Protein AF-A0A351EI08-F1 (afdb_monomer)

Nearest PDB structures (foldseek):
  5yp4-assembly2_D  TM=7.990E-01  e=3.495E-10  Pseudoxanthomonas mexicana
  5yp4-assembly1_B  TM=7.860E-01  e=1.779E-09  Pseudoxanthomonas mexicana
  2ecf-assembly1_A-2  TM=7.102E-01  e=5.293E-07  Stenotrophomonas maltophilia
  5yp1-assembly2_D  TM=6.856E-01  e=2.263E-06  Pseudoxanthomonas mexicana
  2ivz-assembly4_D  TM=3.766E-01  e=1.111E-04  Escherichia coli

Structure (mmCIF, N/CA/C/O backbone):
data_AF-A0A351EI08-F1
#
_entry.id   AF-A0A351EI08-F1
#
loop_
_atom_site.group_PDB
_atom_site.id
_atom_site.type_symbol
_atom_site.label_atom_id
_atom_site.label_alt_id
_atom_site.label_comp_id
_atom_site.label_asym_id
_atom_site.label_entity_id
_atom_site.label_seq_id
_atom_site.pdbx_PDB_ins_code
_atom_site.Cartn_x
_atom_site.Cartn_y
_atom_site.Cartn_z
_atom_site.occupancy
_atom_site.B_iso_or_equiv
_atom_site.auth_seq_id
_atom_site.auth_comp_id
_atom_site.auth_asym_id
_atom_site.auth_atom_id
_atom_site.pdbx_PDB_model_num
ATOM 1 N N . MET A 1 1 ? 30.593 17.085 -3.528 1.00 56.03 1 MET A N 1
ATOM 2 C CA . MET A 1 1 ? 30.097 17.637 -4.809 1.00 56.03 1 MET A CA 1
ATOM 3 C C . MET A 1 1 ? 28.596 17.426 -4.872 1.00 56.03 1 MET A C 1
ATOM 5 O O . MET A 1 1 ? 28.164 16.291 -4.720 1.00 56.03 1 MET A O 1
ATOM 9 N N . VAL A 1 2 ? 27.815 18.492 -5.047 1.00 75.25 2 VAL A N 1
ATOM 10 C CA . VAL A 1 2 ? 26.359 18.389 -5.245 1.00 75.25 2 VAL A CA 1
ATOM 11 C C . VAL A 1 2 ? 26.112 17.824 -6.648 1.00 75.25 2 VAL A C 1
ATOM 13 O O . VAL A 1 2 ? 26.746 18.259 -7.608 1.00 75.25 2 VAL A O 1
ATOM 16 N N . SER A 1 3 ? 25.258 16.807 -6.766 1.00 81.81 3 SER A N 1
ATOM 17 C CA . SER A 1 3 ? 24.892 16.215 -8.058 1.00 81.81 3 SER A CA 1
ATOM 18 C C . SER A 1 3 ? 24.165 17.235 -8.947 1.00 81.81 3 SER A C 1
ATOM 20 O O . SER A 1 3 ? 23.461 18.107 -8.448 1.00 81.81 3 SER A O 1
ATOM 22 N N . SER A 1 4 ? 24.328 17.145 -10.271 1.00 93.19 4 SER A N 1
ATOM 23 C CA . SER A 1 4 ? 23.652 18.058 -11.203 1.00 93.19 4 SER A CA 1
ATOM 24 C C . SER A 1 4 ? 22.130 17.882 -11.177 1.00 93.19 4 SER A C 1
ATOM 26 O O . SER A 1 4 ? 21.632 16.782 -10.923 1.00 93.19 4 SER A O 1
ATOM 28 N N . PHE A 1 5 ? 21.389 18.941 -11.519 1.00 91.81 5 PHE A N 1
ATOM 29 C CA . PHE A 1 5 ? 19.923 18.910 -11.557 1.00 91.81 5 PHE A CA 1
ATOM 30 C C . PHE A 1 5 ? 19.349 17.743 -12.386 1.00 91.81 5 PHE A C 1
ATOM 32 O O . PHE A 1 5 ? 18.507 17.030 -11.846 1.00 91.81 5 PHE A O 1
ATOM 39 N N . PRO A 1 6 ? 19.808 17.442 -13.625 1.00 93.88 6 PRO A N 1
ATOM 40 C CA . PRO A 1 6 ? 19.279 16.299 -14.377 1.00 93.88 6 PRO A CA 1
ATOM 41 C C . PRO A 1 6 ? 19.476 14.959 -13.659 1.00 93.88 6 PRO A C 1
ATOM 43 O O . PRO A 1 6 ? 18.603 14.096 -13.699 1.00 93.88 6 PRO A O 1
ATOM 46 N N . ARG A 1 7 ? 20.602 14.792 -12.951 1.00 90.25 7 ARG A N 1
ATOM 47 C CA . ARG A 1 7 ? 20.885 13.577 -12.179 1.00 90.25 7 ARG A CA 1
ATOM 48 C C . ARG A 1 7 ? 19.996 13.482 -10.938 1.00 90.25 7 ARG A C 1
ATOM 50 O O . ARG A 1 7 ? 19.548 12.387 -10.617 1.00 90.25 7 ARG A O 1
ATOM 57 N N . GLN A 1 8 ? 19.741 14.599 -10.258 1.00 90.94 8 GLN A N 1
ATOM 58 C CA . GLN A 1 8 ? 18.805 14.648 -9.130 1.00 90.94 8 GLN A CA 1
ATOM 59 C C . GLN A 1 8 ? 17.378 14.360 -9.591 1.00 90.94 8 GLN A C 1
ATOM 61 O O . GLN A 1 8 ? 16.749 13.455 -9.061 1.00 90.94 8 GLN A O 1
ATOM 66 N N . ASN A 1 9 ? 16.911 15.053 -10.632 1.00 91.12 9 ASN A N 1
ATOM 67 C CA . ASN A 1 9 ? 15.579 14.874 -11.201 1.00 91.12 9 ASN A CA 1
ATOM 68 C C . ASN A 1 9 ? 15.327 13.416 -11.625 1.00 91.12 9 ASN A C 1
ATOM 70 O O . ASN A 1 9 ? 14.259 12.882 -11.352 1.00 91.12 9 ASN A O 1
ATOM 74 N N . ALA A 1 10 ? 16.318 12.748 -12.224 1.00 87.88 10 ALA A N 1
ATOM 75 C CA . ALA A 1 10 ? 16.207 11.334 -12.575 1.00 87.88 10 ALA A CA 1
ATOM 76 C C . ALA A 1 10 ? 16.143 10.412 -11.341 1.00 87.88 10 ALA A C 1
ATOM 78 O O . ALA A 1 10 ? 15.270 9.550 -11.273 1.00 87.88 10 ALA A O 1
ATOM 79 N N . ARG A 1 11 ? 17.034 10.593 -10.352 1.00 87.94 11 ARG A N 1
ATOM 80 C CA . ARG A 1 11 ? 17.116 9.721 -9.159 1.00 87.94 11 ARG A CA 1
ATOM 81 C C . ARG A 1 11 ? 15.908 9.833 -8.232 1.00 87.94 11 ARG A C 1
ATOM 83 O O . ARG A 1 11 ? 15.546 8.848 -7.607 1.00 87.94 11 ARG A O 1
ATOM 90 N N . THR A 1 12 ? 15.284 11.005 -8.159 1.00 88.75 12 THR A N 1
ATOM 91 C CA . THR A 1 12 ? 14.114 11.258 -7.302 1.00 88.75 12 THR A CA 1
ATOM 92 C C . THR A 1 12 ? 12.781 11.102 -8.042 1.00 88.75 12 THR A C 1
ATOM 94 O O . THR A 1 12 ? 11.735 11.480 -7.514 1.00 88.75 12 THR A O 1
ATOM 97 N N . GLN A 1 13 ? 12.816 10.622 -9.292 1.00 87.81 13 GLN A N 1
ATOM 98 C CA . GLN A 1 13 ? 11.679 10.593 -10.217 1.00 87.81 13 GLN A CA 1
ATOM 99 C C . GLN A 1 13 ? 10.910 11.924 -10.261 1.00 87.81 13 GLN A C 1
ATOM 101 O O . GLN A 1 13 ? 9.700 11.967 -10.091 1.00 87.81 13 GLN A O 1
ATOM 106 N N . ARG A 1 14 ? 11.608 13.034 -10.521 1.00 91.56 14 ARG A N 1
ATOM 107 C CA . ARG A 1 14 ? 11.052 14.403 -10.507 1.00 91.56 14 ARG A CA 1
ATOM 108 C C . ARG A 1 14 ? 10.615 14.847 -9.106 1.00 91.56 14 ARG A C 1
ATOM 110 O O . ARG A 1 14 ? 9.666 15.613 -8.978 1.00 91.56 14 ARG A O 1
ATOM 117 N N . PHE A 1 15 ? 11.342 14.408 -8.077 1.00 90.06 15 PHE A N 1
ATOM 118 C CA . PHE A 1 15 ? 11.094 14.721 -6.665 1.00 90.06 15 PHE A CA 1
ATOM 119 C C . PHE A 1 15 ? 9.730 14.240 -6.152 1.00 90.06 15 PHE A C 1
ATOM 121 O O . PHE A 1 15 ? 9.163 14.842 -5.246 1.00 90.06 15 PHE A O 1
ATOM 128 N N . THR A 1 16 ? 9.202 13.157 -6.729 1.00 88.81 16 THR A N 1
ATOM 129 C CA . THR A 1 16 ? 7.930 12.560 -6.296 1.00 88.81 16 THR A CA 1
ATOM 13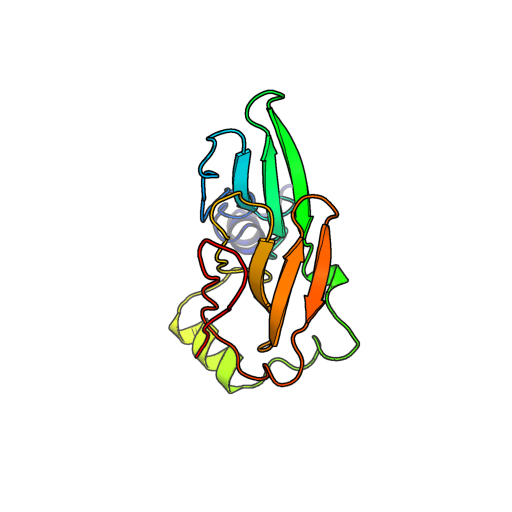0 C C . THR A 1 16 ? 8.121 11.394 -5.333 1.00 88.81 16 THR A C 1
ATOM 132 O O . THR A 1 16 ? 7.179 11.028 -4.633 1.00 88.81 16 THR A O 1
ATOM 135 N N . LEU A 1 17 ? 9.314 10.791 -5.284 1.00 91.38 17 LEU A N 1
ATOM 136 C CA . LEU A 1 17 ? 9.614 9.738 -4.314 1.00 91.38 17 LEU A CA 1
ATOM 137 C C . LEU A 1 17 ? 9.545 10.301 -2.888 1.00 91.38 17 LEU A C 1
ATOM 139 O O . LEU A 1 17 ? 10.025 11.399 -2.609 1.00 91.38 17 LEU A O 1
ATOM 143 N N . GLY A 1 18 ? 8.923 9.543 -1.992 1.00 92.25 18 GLY A N 1
ATOM 144 C CA . GLY A 1 18 ? 8.632 9.942 -0.618 1.00 92.25 18 GLY A CA 1
ATOM 145 C C . GLY A 1 18 ? 7.303 10.682 -0.448 1.00 92.25 18 GLY A C 1
ATOM 146 O O . GLY A 1 18 ? 6.875 10.874 0.687 1.00 92.25 18 GLY A O 1
ATOM 147 N N . ALA A 1 19 ? 6.609 11.061 -1.526 1.00 93.31 19 ALA A N 1
ATOM 148 C CA . ALA A 1 19 ? 5.265 11.625 -1.419 1.00 93.31 19 ALA A CA 1
ATOM 149 C C . ALA A 1 19 ? 4.230 10.504 -1.168 1.00 93.31 19 ALA A C 1
ATOM 151 O O . ALA A 1 19 ? 4.143 9.575 -1.978 1.00 93.31 19 ALA A O 1
ATOM 152 N N . PRO A 1 20 ? 3.444 10.553 -0.075 1.00 95.81 20 PRO A N 1
ATOM 153 C CA . PRO A 1 20 ? 2.410 9.558 0.189 1.00 95.81 20 PRO A CA 1
ATOM 154 C C . PRO A 1 20 ? 1.243 9.664 -0.807 1.00 95.81 20 PRO A C 1
ATOM 156 O O . PRO A 1 20 ? 0.864 10.757 -1.233 1.00 95.81 20 PRO A O 1
ATOM 159 N N . ARG A 1 21 ? 0.663 8.519 -1.177 1.00 95.31 21 ARG A N 1
ATOM 160 C CA . ARG A 1 21 ? -0.443 8.395 -2.143 1.00 95.31 21 ARG A CA 1
ATOM 161 C C . ARG A 1 21 ? -1.379 7.235 -1.796 1.00 95.31 21 ARG A C 1
ATOM 163 O O . ARG A 1 21 ? -1.070 6.426 -0.928 1.00 95.31 21 ARG A O 1
ATOM 170 N N . ASN A 1 22 ? -2.495 7.124 -2.521 1.00 96.31 22 ASN A N 1
ATOM 171 C CA . ASN A 1 22 ? -3.480 6.040 -2.386 1.00 96.31 22 ASN A CA 1
ATOM 172 C C . ASN A 1 22 ? -3.972 5.878 -0.939 1.00 96.31 22 ASN A C 1
ATOM 174 O O . ASN A 1 22 ? -3.861 4.807 -0.347 1.00 96.31 22 ASN A O 1
ATOM 178 N N . PHE A 1 23 ? -4.472 6.965 -0.360 1.00 97.69 23 PHE A N 1
ATOM 179 C CA . PHE A 1 23 ? -4.967 6.966 1.011 1.00 97.69 23 PHE A CA 1
ATOM 180 C C . PHE A 1 23 ? -6.275 6.185 1.133 1.00 97.69 23 PHE A C 1
ATOM 182 O O . PHE A 1 23 ? -7.182 6.374 0.320 1.00 97.69 23 PHE A O 1
ATOM 189 N N . VAL A 1 24 ? -6.390 5.377 2.184 1.00 97.50 24 VAL A N 1
ATOM 190 C CA . VAL A 1 24 ? -7.659 4.808 2.642 1.00 97.50 24 VAL A CA 1
ATOM 191 C C . VAL A 1 24 ? -7.786 5.025 4.143 1.00 97.50 24 VAL A C 1
ATOM 193 O O . VAL A 1 24 ? -6.867 4.721 4.896 1.00 97.50 24 VAL A O 1
ATOM 196 N N . ILE A 1 25 ? -8.926 5.564 4.566 1.00 96.44 25 ILE A N 1
ATOM 197 C CA . ILE A 1 25 ? -9.269 5.766 5.975 1.00 96.44 25 ILE A CA 1
ATOM 198 C C . ILE A 1 25 ? -10.103 4.563 6.419 1.00 96.44 25 ILE A C 1
ATOM 200 O O . ILE A 1 25 ? -11.023 4.165 5.700 1.00 96.44 25 ILE A O 1
ATOM 204 N N . THR A 1 26 ? -9.777 3.976 7.569 1.00 94.62 26 THR A N 1
ATOM 205 C CA . THR A 1 26 ? -10.540 2.858 8.146 1.00 94.62 26 THR A CA 1
ATOM 206 C C . THR A 1 26 ? -11.948 3.301 8.547 1.00 94.62 26 THR A C 1
ATOM 208 O O . THR A 1 26 ? -12.181 4.480 8.820 1.00 94.62 26 THR A O 1
ATOM 211 N N . SER A 1 27 ? -12.922 2.384 8.574 1.00 93.19 27 SER A N 1
ATOM 212 C CA . SER A 1 27 ? -14.328 2.746 8.826 1.00 93.19 27 SER A CA 1
ATOM 213 C C . SER A 1 27 ? -14.575 3.370 10.202 1.00 93.19 27 SER A C 1
ATOM 215 O O . SER A 1 27 ? -15.516 4.140 10.371 1.00 93.19 27 SER A O 1
ATOM 217 N N . ASP A 1 28 ? -13.743 3.024 11.183 1.00 92.69 28 ASP A N 1
ATOM 218 C CA . ASP A 1 28 ? -13.749 3.586 12.536 1.00 92.69 28 ASP A CA 1
ATOM 219 C C . ASP A 1 28 ? -13.030 4.948 12.628 1.00 92.69 28 ASP A C 1
ATOM 221 O O . ASP A 1 28 ? -13.086 5.603 13.665 1.00 92.69 28 ASP A O 1
ATOM 225 N N . GLY A 1 29 ? -12.362 5.385 11.554 1.00 94.88 29 GLY A N 1
ATOM 226 C CA . GLY A 1 29 ? -11.611 6.634 11.499 1.00 94.88 29 GLY A CA 1
ATOM 227 C C . GLY A 1 29 ? -10.348 6.654 12.361 1.00 94.88 29 GLY A C 1
ATOM 228 O O . GLY A 1 29 ? -9.810 7.735 12.585 1.00 94.88 29 GLY A O 1
ATOM 229 N N . SER A 1 30 ? -9.873 5.506 12.855 1.00 94.94 30 SER A N 1
ATOM 230 C CA . SER A 1 30 ? -8.705 5.436 13.746 1.00 94.94 30 SER A CA 1
ATOM 231 C C . SER A 1 30 ? -7.372 5.436 12.997 1.00 94.94 30 SER A C 1
ATOM 233 O O . SER A 1 30 ? -6.339 5.794 13.561 1.00 94.94 30 SER A O 1
ATOM 235 N N . SER A 1 31 ? -7.367 5.023 11.727 1.00 95.88 31 SER A N 1
ATOM 236 C CA . SER A 1 31 ? -6.141 4.803 10.966 1.00 95.88 31 SER A CA 1
ATOM 237 C C . SER A 1 31 ? -6.258 5.231 9.505 1.00 95.88 31 SER A C 1
ATOM 239 O O . SER A 1 31 ? -7.331 5.203 8.898 1.00 95.88 31 SER A O 1
ATOM 241 N N . VAL A 1 32 ? -5.113 5.560 8.906 1.00 97.81 32 VAL A N 1
ATOM 242 C CA . VAL A 1 32 ? -4.977 5.805 7.465 1.00 97.81 32 VAL A CA 1
ATOM 243 C C . VAL A 1 32 ? -3.922 4.877 6.889 1.00 97.81 32 VAL A C 1
ATOM 245 O O . VAL A 1 32 ? -2.773 4.893 7.324 1.00 97.81 32 VAL A O 1
ATOM 248 N N . LEU A 1 33 ? -4.289 4.094 5.880 1.00 98.25 33 LEU A N 1
ATOM 249 C CA . LEU A 1 33 ? -3.340 3.352 5.061 1.00 98.25 33 LEU A CA 1
ATOM 250 C C . LEU A 1 33 ? -2.942 4.172 3.840 1.00 98.25 33 LEU A C 1
ATOM 252 O O . LEU A 1 33 ? -3.749 4.927 3.296 1.00 98.25 33 LEU A O 1
ATOM 256 N N . PHE A 1 34 ? -1.690 4.043 3.414 1.00 98.31 34 PHE A N 1
ATOM 257 C CA . PHE A 1 34 ? -1.172 4.743 2.242 1.00 98.31 34 PHE A CA 1
ATOM 258 C C . PHE A 1 34 ? 0.083 4.072 1.687 1.00 98.31 34 PHE A C 1
ATOM 260 O O . PHE A 1 34 ? 0.734 3.258 2.343 1.00 98.31 34 PHE A O 1
ATOM 267 N N . LEU A 1 35 ? 0.436 4.447 0.461 1.00 97.69 35 LEU A N 1
ATOM 268 C CA . LEU A 1 35 ? 1.663 4.028 -0.202 1.00 97.69 35 LEU A CA 1
ATOM 269 C C . LEU A 1 35 ? 2.688 5.152 -0.166 1.00 97.69 35 LEU A C 1
ATOM 271 O O . LEU A 1 35 ? 2.362 6.296 -0.487 1.00 97.69 35 LEU A O 1
ATOM 275 N N . ARG A 1 36 ? 3.928 4.827 0.192 1.00 96.69 36 ARG A N 1
ATOM 276 C CA . ARG A 1 36 ? 5.053 5.769 0.185 1.00 96.69 36 ARG A CA 1
ATOM 277 C C . ARG A 1 36 ? 6.362 4.998 0.087 1.00 96.69 36 ARG A C 1
ATOM 279 O O . ARG A 1 36 ? 6.494 3.928 0.684 1.00 96.69 36 ARG A O 1
ATOM 286 N N . SER A 1 37 ? 7.340 5.535 -0.630 1.00 95.06 37 SER A N 1
ATOM 287 C CA . SER A 1 37 ? 8.696 4.989 -0.580 1.00 95.06 37 SER A CA 1
ATOM 288 C C . SER A 1 37 ? 9.366 5.253 0.770 1.00 95.06 37 SER A C 1
ATOM 290 O O . SER A 1 37 ? 8.964 6.159 1.504 1.00 95.06 37 SER A O 1
ATOM 292 N N . ALA A 1 38 ? 10.395 4.475 1.124 1.00 93.25 38 ALA A N 1
ATOM 293 C CA . ALA A 1 38 ? 11.106 4.678 2.392 1.00 93.25 38 ALA A CA 1
ATOM 294 C C . ALA A 1 38 ? 11.927 5.978 2.413 1.00 93.25 38 ALA A C 1
ATOM 296 O O . ALA A 1 38 ? 12.298 6.467 3.478 1.00 93.25 38 ALA A O 1
ATOM 297 N N . GLY A 1 39 ? 12.220 6.545 1.240 1.00 92.31 39 GLY A N 1
ATOM 298 C CA . GLY A 1 39 ? 13.005 7.763 1.121 1.00 92.31 39 GLY A CA 1
ATOM 299 C C . GLY A 1 39 ? 12.944 8.413 -0.265 1.00 92.31 39 GLY A C 1
ATOM 300 O O . GLY A 1 39 ? 12.319 7.883 -1.188 1.00 92.31 39 GLY A O 1
ATOM 301 N N . PRO A 1 40 ? 13.631 9.557 -0.429 1.00 90.25 40 PRO A N 1
ATOM 302 C CA . PRO A 1 40 ? 13.527 10.431 -1.604 1.00 90.25 40 PRO A CA 1
ATOM 303 C C . PRO A 1 40 ? 14.194 9.880 -2.874 1.00 90.25 40 PRO A C 1
ATOM 305 O O . PRO A 1 40 ? 14.062 10.467 -3.945 1.00 90.25 40 PRO A O 1
ATOM 308 N N . GLU A 1 41 ? 14.928 8.776 -2.766 1.00 89.00 41 GLU A N 1
ATOM 309 C CA . GLU A 1 41 ? 15.580 8.092 -3.891 1.00 89.00 41 GLU A CA 1
ATOM 310 C C . GLU A 1 41 ? 15.188 6.612 -3.977 1.00 89.00 41 GLU A C 1
ATOM 312 O O . GLU A 1 41 ? 15.733 5.870 -4.791 1.00 89.00 41 GLU A O 1
ATOM 317 N N . ASP A 1 42 ? 14.260 6.171 -3.127 1.00 89.00 42 ASP A N 1
ATOM 318 C CA . ASP A 1 42 ? 13.775 4.799 -3.129 1.00 89.00 42 ASP A CA 1
ATOM 319 C C . ASP A 1 42 ? 12.643 4.650 -4.158 1.00 89.00 42 ASP A C 1
ATOM 321 O O . ASP A 1 42 ? 11.585 5.256 -3.976 1.00 89.00 42 ASP A O 1
ATOM 325 N N . PRO A 1 43 ? 12.834 3.872 -5.241 1.00 85.06 43 PRO A N 1
ATOM 326 C CA . PRO A 1 43 ? 11.842 3.751 -6.300 1.00 85.06 43 PRO A CA 1
ATOM 327 C C . PRO A 1 43 ? 10.665 2.836 -5.935 1.00 85.06 43 PRO A C 1
ATOM 329 O O . PRO A 1 43 ? 9.737 2.725 -6.740 1.00 85.06 43 PRO A O 1
ATOM 332 N N . LEU A 1 44 ? 10.706 2.139 -4.791 1.00 90.00 44 LEU A N 1
ATOM 333 C CA . LEU A 1 44 ? 9.648 1.221 -4.378 1.00 90.00 44 LEU A CA 1
ATOM 334 C C . LEU A 1 44 ? 8.648 1.910 -3.458 1.00 90.00 44 LEU A C 1
ATOM 336 O O . LEU A 1 44 ? 9.020 2.491 -2.444 1.00 90.00 44 LEU A O 1
ATOM 340 N N . ASN A 1 45 ? 7.367 1.770 -3.772 1.00 94.38 45 ASN A N 1
ATOM 341 C CA . ASN A 1 45 ? 6.291 2.075 -2.845 1.00 94.38 45 ASN A CA 1
ATOM 342 C C . ASN A 1 45 ? 6.099 0.918 -1.864 1.00 94.38 45 ASN A C 1
ATOM 344 O O . ASN A 1 45 ? 5.956 -0.241 -2.268 1.00 94.38 45 ASN A O 1
ATOM 348 N N . LEU A 1 46 ? 6.058 1.265 -0.582 1.00 95.44 46 LEU A N 1
ATOM 349 C CA . LEU A 1 46 ? 5.756 0.364 0.523 1.00 95.44 46 LEU A CA 1
ATOM 350 C C . LEU A 1 46 ? 4.369 0.694 1.077 1.00 95.44 46 LEU A C 1
ATOM 352 O O . LEU A 1 46 ? 3.876 1.809 0.880 1.00 95.44 46 LEU A O 1
ATOM 356 N N . LEU A 1 47 ? 3.762 -0.252 1.788 1.00 97.44 47 LEU A N 1
ATOM 357 C CA . LEU A 1 47 ? 2.496 -0.027 2.479 1.00 97.44 47 LEU A CA 1
ATOM 358 C C . LEU A 1 47 ? 2.757 0.483 3.895 1.00 97.44 47 LEU A C 1
ATOM 360 O O . LEU A 1 47 ? 3.472 -0.157 4.666 1.00 97.44 47 LEU A O 1
ATOM 364 N N . TRP A 1 48 ? 2.138 1.605 4.239 1.00 97.69 48 TRP A N 1
ATOM 365 C CA . TRP A 1 48 ? 2.230 2.248 5.546 1.00 97.69 48 TRP A CA 1
ATOM 366 C C . TRP A 1 48 ? 0.853 2.362 6.190 1.00 97.69 48 TRP A C 1
ATOM 368 O O . TRP A 1 48 ? -0.167 2.414 5.500 1.00 97.69 48 TRP A O 1
ATOM 378 N N . LYS A 1 49 ? 0.843 2.446 7.520 1.00 97.44 49 LYS A N 1
ATOM 379 C CA . LYS A 1 49 ? -0.334 2.759 8.331 1.00 97.44 49 LYS A CA 1
ATOM 380 C C . LYS A 1 49 ? 0.018 3.881 9.299 1.00 97.44 49 LYS A C 1
ATOM 382 O O . LYS A 1 49 ? 1.017 3.781 10.005 1.00 97.44 49 LYS A O 1
ATOM 387 N N . LEU A 1 50 ? -0.791 4.931 9.310 1.00 97.81 50 LEU A N 1
ATOM 388 C CA . LEU A 1 50 ? -0.769 6.012 10.287 1.00 97.81 50 LEU A CA 1
ATOM 389 C C . LEU A 1 50 ? -1.890 5.771 11.292 1.00 97.81 50 LEU A C 1
ATOM 391 O O . LEU A 1 50 ? -3.050 5.681 10.897 1.00 97.81 50 LEU A O 1
ATOM 395 N N . ASP A 1 51 ? -1.536 5.691 12.565 1.00 96.62 51 ASP A N 1
ATOM 396 C CA . ASP A 1 51 ? -2.482 5.750 13.673 1.00 96.62 51 ASP A CA 1
ATOM 397 C C . ASP A 1 51 ? -2.812 7.224 13.964 1.00 96.62 51 ASP A C 1
ATOM 399 O O . ASP A 1 51 ? -1.910 8.037 14.184 1.00 96.62 51 ASP A O 1
ATOM 403 N N . LEU A 1 52 ? -4.093 7.593 13.896 1.00 96.12 52 LEU A N 1
ATOM 404 C CA . LEU A 1 52 ? -4.525 8.991 14.000 1.00 96.12 52 LEU A CA 1
ATOM 405 C C . LEU A 1 52 ? -4.609 9.496 15.443 1.00 96.12 52 LEU A C 1
ATOM 407 O O . LEU A 1 52 ? -4.570 10.706 15.656 1.00 96.12 52 LEU A O 1
ATOM 411 N N . GLU A 1 53 ? -4.687 8.602 16.428 1.00 96.25 53 GLU A N 1
ATOM 412 C CA . GLU A 1 53 ? -4.679 8.979 17.843 1.00 96.25 53 GLU A CA 1
ATOM 413 C C . GLU A 1 53 ? -3.262 9.357 18.291 1.00 96.25 53 GLU A C 1
ATOM 415 O O . GLU A 1 53 ? -3.036 10.400 18.904 1.00 96.25 53 GLU A O 1
ATOM 420 N N . THR A 1 54 ? -2.282 8.533 17.929 1.00 96.94 54 THR A N 1
ATOM 421 C CA . THR A 1 54 ? -0.878 8.678 18.338 1.00 96.94 54 THR A CA 1
ATOM 422 C C . THR A 1 54 ? -0.024 9.449 17.333 1.00 96.94 54 THR A C 1
ATOM 424 O O . THR A 1 54 ? 1.106 9.831 17.648 1.00 96.94 54 THR A O 1
ATOM 427 N N . SER A 1 55 ? -0.541 9.678 16.120 1.00 97.06 55 SER A N 1
ATOM 428 C CA . SER A 1 55 ? 0.203 10.229 14.979 1.00 97.06 55 SER A CA 1
ATOM 429 C C . SER A 1 55 ? 1.457 9.420 14.612 1.00 97.06 55 SER A C 1
ATOM 431 O O . SER A 1 55 ? 2.416 9.966 14.063 1.00 97.06 55 SER A O 1
ATOM 433 N N . GLN A 1 56 ? 1.479 8.123 14.933 1.00 97.56 56 GLN A N 1
ATOM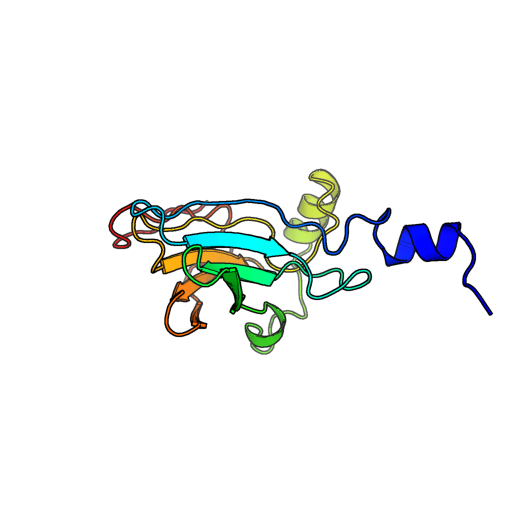 434 C CA . GLN A 1 56 ? 2.600 7.238 14.625 1.00 97.56 56 GLN A CA 1
ATOM 435 C C . GLN A 1 56 ? 2.386 6.536 13.287 1.00 97.56 56 GLN A C 1
ATOM 437 O O . GLN A 1 56 ? 1.355 5.908 13.044 1.00 97.56 56 GLN A O 1
ATOM 442 N N . GLU A 1 57 ? 3.397 6.606 12.426 1.00 96.31 57 GLU A N 1
ATOM 443 C CA . GLU A 1 57 ? 3.448 5.831 11.191 1.00 96.31 57 GLU A CA 1
ATOM 444 C C . GLU A 1 57 ? 4.197 4.517 11.426 1.00 96.31 57 GLU A C 1
ATOM 446 O O . GLU A 1 57 ? 5.288 4.503 11.999 1.00 96.31 57 GLU A O 1
ATOM 451 N N . ARG A 1 58 ? 3.657 3.413 10.907 1.00 95.50 58 ARG A N 1
ATOM 452 C CA . ARG A 1 58 ? 4.358 2.129 10.834 1.00 95.50 58 ARG A CA 1
ATOM 453 C C . ARG A 1 58 ? 4.415 1.608 9.407 1.00 95.50 58 ARG A C 1
ATOM 455 O O . ARG A 1 58 ? 3.459 1.739 8.640 1.00 95.50 58 ARG A O 1
ATOM 462 N N . LEU A 1 59 ? 5.516 0.939 9.089 1.00 95.19 59 LEU A N 1
ATOM 463 C CA . LEU A 1 59 ? 5.626 0.114 7.894 1.00 95.19 59 LEU A CA 1
ATOM 464 C C . LEU A 1 59 ? 4.778 -1.151 8.083 1.00 95.19 59 LEU A C 1
ATOM 466 O O . LEU A 1 59 ? 4.916 -1.837 9.095 1.00 95.19 59 LEU A O 1
ATOM 470 N N . VAL A 1 60 ? 3.896 -1.436 7.127 1.00 95.94 60 VAL A N 1
ATOM 471 C CA . VAL A 1 60 ? 3.010 -2.609 7.131 1.00 95.94 60 VAL A CA 1
ATOM 472 C C . VAL A 1 60 ? 3.555 -3.705 6.224 1.00 95.94 60 VAL A C 1
ATOM 474 O O . VAL A 1 60 ? 3.637 -4.847 6.659 1.00 95.94 60 VAL A O 1
ATOM 477 N N . ALA A 1 61 ? 3.959 -3.358 4.998 1.00 94.19 61 ALA A N 1
ATOM 478 C CA . ALA A 1 61 ? 4.504 -4.318 4.041 1.00 94.19 61 ALA A CA 1
ATOM 479 C C . ALA A 1 61 ? 5.636 -3.701 3.208 1.00 94.19 61 ALA A C 1
ATOM 481 O O . ALA A 1 61 ? 5.465 -2.630 2.617 1.00 94.19 61 ALA A O 1
ATOM 482 N N . ASP A 1 62 ? 6.770 -4.406 3.128 1.00 92.12 62 ASP A N 1
ATOM 483 C CA . ASP A 1 62 ? 7.885 -4.090 2.229 1.00 92.12 62 ASP A CA 1
ATOM 484 C C . ASP A 1 62 ? 7.984 -5.155 1.124 1.00 92.12 62 ASP A C 1
ATOM 486 O O . ASP A 1 62 ? 8.357 -6.290 1.422 1.00 92.12 62 ASP A O 1
ATOM 490 N N . PRO A 1 63 ? 7.723 -4.811 -0.151 1.00 87.69 63 PRO A N 1
ATOM 491 C CA . PRO A 1 63 ? 7.821 -5.727 -1.290 1.00 87.69 63 PRO A CA 1
ATOM 492 C C . PRO A 1 63 ? 9.150 -6.464 -1.422 1.00 87.69 63 PRO A C 1
ATOM 494 O O . PRO A 1 63 ? 9.178 -7.556 -1.982 1.00 87.69 63 PRO A O 1
ATOM 497 N N . ARG A 1 64 ? 10.248 -5.900 -0.905 1.00 84.31 64 ARG A N 1
ATOM 498 C CA . ARG A 1 64 ? 11.571 -6.543 -0.924 1.00 84.31 64 ARG A CA 1
ATOM 499 C C . ARG A 1 64 ? 11.618 -7.806 -0.076 1.00 84.31 64 ARG A C 1
ATOM 501 O O . ARG A 1 64 ? 12.409 -8.693 -0.363 1.00 84.31 64 ARG A O 1
ATOM 508 N N . LEU A 1 65 ? 10.795 -7.869 0.969 1.00 81.56 65 LEU A N 1
ATOM 509 C CA . LEU A 1 65 ? 10.727 -8.995 1.900 1.00 81.56 65 LEU A CA 1
ATOM 510 C C . LEU A 1 65 ? 9.716 -10.058 1.457 1.00 81.56 65 LEU A C 1
ATOM 512 O O . LEU A 1 65 ? 9.647 -11.124 2.057 1.00 81.56 65 LEU A O 1
ATOM 516 N N . LEU A 1 66 ? 8.926 -9.761 0.423 1.00 72.94 66 LEU A N 1
ATOM 517 C CA . LEU A 1 66 ? 7.842 -10.617 -0.066 1.00 72.94 66 LEU A CA 1
ATOM 518 C C . LEU A 1 66 ? 8.265 -11.501 -1.241 1.00 72.94 66 LEU A C 1
ATOM 520 O O . LEU A 1 66 ? 7.496 -12.348 -1.687 1.00 72.94 66 LEU A O 1
ATOM 524 N N . GLY A 1 67 ? 9.486 -11.314 -1.742 1.00 57.78 67 GLY A N 1
ATOM 525 C CA . GLY A 1 67 ? 10.060 -12.166 -2.770 1.00 57.78 67 GLY A CA 1
ATOM 526 C C . GLY A 1 67 ? 10.614 -13.457 -2.203 1.00 57.78 67 GLY A C 1
ATOM 527 O O . GLY A 1 67 ? 11.670 -13.446 -1.580 1.00 57.78 67 GLY A O 1
ATOM 528 N N . GLY A 1 68 ? 9.956 -14.575 -2.512 1.00 47.06 68 GLY A N 1
ATOM 529 C CA . GLY A 1 68 ? 10.696 -15.803 -2.812 1.00 47.06 68 GLY A CA 1
ATOM 530 C C . GLY A 1 68 ? 11.498 -15.631 -4.111 1.00 47.06 68 GLY A C 1
ATOM 531 O O . GLY A 1 68 ? 11.327 -14.625 -4.803 1.00 47.06 68 GLY A O 1
ATOM 532 N N . ASP A 1 69 ? 12.333 -16.614 -4.458 1.00 38.41 69 ASP A N 1
ATOM 533 C CA . ASP A 1 69 ? 13.288 -16.657 -5.593 1.00 38.41 69 ASP A CA 1
ATOM 534 C C . ASP A 1 69 ? 12.755 -16.241 -7.000 1.00 38.41 69 ASP A C 1
ATOM 536 O O . ASP A 1 69 ? 13.487 -16.281 -7.984 1.00 38.41 69 ASP A O 1
ATOM 540 N N . GLY A 1 70 ? 11.488 -15.835 -7.139 1.00 39.72 70 GLY A N 1
ATOM 541 C CA . GLY A 1 70 ? 10.801 -15.501 -8.389 1.00 39.72 70 GLY A CA 1
ATOM 542 C C . GLY A 1 70 ? 10.621 -14.012 -8.729 1.00 39.72 70 GLY A C 1
ATOM 543 O O . GLY A 1 70 ? 10.106 -13.724 -9.807 1.00 39.72 70 GLY A O 1
ATOM 544 N N . ILE A 1 71 ? 11.044 -13.043 -7.899 1.00 44.59 71 ILE A N 1
ATOM 545 C CA . ILE A 1 71 ? 10.945 -11.606 -8.275 1.00 44.59 71 ILE A CA 1
ATOM 546 C C . ILE A 1 71 ? 11.885 -11.242 -9.449 1.00 44.59 71 ILE A C 1
ATOM 548 O O . ILE A 1 71 ? 11.680 -10.230 -10.123 1.00 44.59 71 ILE A O 1
ATOM 552 N N . GLU A 1 72 ? 12.876 -12.079 -9.771 1.00 39.12 72 GLU A N 1
ATOM 553 C CA . GLU A 1 72 ? 13.851 -11.790 -10.832 1.00 39.12 72 GLU A CA 1
ATOM 554 C C . GLU A 1 72 ? 13.331 -11.929 -12.275 1.00 39.12 72 GLU A C 1
ATOM 556 O O . GLU A 1 72 ? 14.029 -11.526 -13.206 1.00 39.12 72 GLU A O 1
ATOM 561 N N . GLN A 1 73 ? 12.104 -12.405 -12.513 1.00 39.59 73 GLN A N 1
ATOM 562 C CA . GLN A 1 73 ? 11.574 -12.535 -13.878 1.00 39.59 73 GLN A CA 1
ATOM 563 C C . GLN A 1 73 ? 10.193 -11.899 -14.029 1.00 39.59 73 GLN A C 1
ATOM 565 O O . GLN A 1 73 ? 9.178 -12.577 -14.121 1.00 39.59 73 GLN A O 1
ATOM 570 N N . LEU A 1 74 ? 10.167 -10.566 -14.122 1.00 46.84 74 LEU A N 1
ATOM 571 C CA . LEU A 1 74 ? 9.011 -9.819 -14.632 1.00 46.84 74 LEU A CA 1
ATOM 572 C C . LEU A 1 74 ? 8.679 -10.293 -16.065 1.00 46.84 74 LEU A C 1
ATOM 574 O O . LEU A 1 74 ? 9.484 -10.035 -16.974 1.00 46.84 74 LEU A O 1
ATOM 578 N N . PRO A 1 75 ? 7.518 -10.938 -16.298 1.00 50.94 75 PRO A N 1
ATOM 579 C CA . PRO A 1 75 ? 7.106 -11.380 -17.627 1.00 50.94 75 PRO A CA 1
ATOM 580 C C . PRO A 1 75 ? 6.979 -10.189 -18.586 1.00 50.94 75 PRO A C 1
ATOM 582 O O . PRO A 1 75 ? 6.579 -9.091 -18.192 1.00 50.94 75 PRO A O 1
ATOM 585 N N . GLU A 1 76 ? 7.295 -10.380 -19.869 1.00 47.03 76 GLU A N 1
ATOM 586 C CA . GLU A 1 76 ? 7.300 -9.300 -20.874 1.00 47.03 76 GLU A CA 1
ATOM 587 C C . GLU A 1 76 ? 5.955 -8.565 -20.997 1.00 47.03 76 GLU A C 1
ATOM 589 O O . GLU A 1 76 ? 5.932 -7.359 -21.248 1.00 47.03 76 GLU A O 1
ATOM 594 N N . ALA A 1 77 ? 4.842 -9.263 -20.747 1.00 49.00 77 ALA A N 1
ATOM 595 C CA . ALA A 1 77 ? 3.500 -8.685 -20.728 1.00 49.00 77 ALA A CA 1
ATOM 596 C C . ALA A 1 77 ? 3.320 -7.630 -19.617 1.00 49.00 77 ALA A C 1
ATOM 598 O O . ALA A 1 77 ? 2.702 -6.592 -19.851 1.00 49.00 77 ALA A O 1
ATOM 599 N N . GLU A 1 78 ? 3.917 -7.848 -18.443 1.00 52.09 78 GLU A N 1
ATOM 600 C CA . GLU A 1 78 ? 3.879 -6.914 -17.313 1.00 52.09 78 GLU A CA 1
ATOM 601 C C . GLU A 1 78 ? 4.800 -5.708 -17.563 1.00 52.09 78 GLU A C 1
ATOM 603 O O . GLU A 1 78 ? 4.423 -4.563 -17.309 1.00 52.09 78 GLU A O 1
ATOM 608 N N . ARG A 1 79 ? 5.974 -5.924 -18.178 1.00 54.22 79 ARG A N 1
ATOM 609 C CA . ARG A 1 79 ? 6.887 -4.839 -18.593 1.00 54.22 79 ARG A CA 1
ATOM 610 C C . ARG A 1 79 ? 6.242 -3.918 -19.636 1.00 54.22 79 ARG A C 1
ATOM 612 O O . ARG A 1 79 ? 6.229 -2.702 -19.452 1.00 54.22 79 ARG A O 1
ATOM 619 N N . ALA A 1 80 ? 5.649 -4.494 -20.684 1.00 51.47 80 ALA A N 1
ATOM 620 C CA . ALA A 1 80 ? 4.961 -3.747 -21.737 1.00 51.47 80 ALA A CA 1
ATOM 621 C C . ALA A 1 80 ? 3.711 -3.013 -21.218 1.00 51.47 80 ALA A C 1
ATOM 623 O O . ALA A 1 80 ? 3.339 -1.960 -21.741 1.00 51.47 80 ALA A O 1
ATOM 624 N N . ARG A 1 81 ? 3.053 -3.537 -20.177 1.00 57.91 81 ARG A N 1
ATOM 625 C CA . ARG A 1 81 ? 1.902 -2.888 -19.538 1.00 57.91 81 ARG A CA 1
ATOM 626 C C . ARG A 1 81 ? 2.317 -1.716 -18.653 1.00 57.91 81 ARG A C 1
ATOM 628 O O . ARG A 1 81 ? 1.722 -0.647 -18.780 1.00 57.91 81 ARG A O 1
ATOM 635 N N . ARG A 1 82 ? 3.356 -1.874 -17.827 1.00 58.91 82 ARG A N 1
ATOM 636 C CA . ARG A 1 82 ? 3.925 -0.777 -17.018 1.00 58.91 82 ARG A CA 1
ATOM 637 C C . ARG A 1 82 ? 4.370 0.394 -17.885 1.00 58.91 82 ARG A C 1
ATOM 639 O O . ARG A 1 82 ? 4.086 1.548 -17.569 1.00 58.91 82 ARG A O 1
ATOM 646 N N . GLU A 1 83 ? 4.978 0.090 -19.029 1.00 55.38 83 GLU A N 1
ATOM 647 C CA . GLU A 1 83 ? 5.385 1.087 -20.019 1.00 55.38 83 GLU A CA 1
ATOM 648 C C . GLU A 1 83 ? 4.181 1.837 -20.625 1.00 55.38 83 GLU A C 1
ATOM 650 O O . GLU A 1 83 ? 4.233 3.054 -20.810 1.00 55.38 83 GLU A O 1
ATOM 655 N N . ARG A 1 84 ? 3.047 1.150 -20.835 1.00 54.34 84 ARG A N 1
ATOM 656 C CA . ARG A 1 84 ? 1.788 1.759 -21.309 1.00 54.34 84 ARG A CA 1
ATOM 657 C C . ARG A 1 84 ? 1.063 2.581 -20.241 1.00 54.34 84 ARG A C 1
ATOM 659 O O . ARG A 1 84 ? 0.465 3.600 -20.579 1.00 54.34 84 ARG A O 1
ATOM 666 N N . LEU A 1 85 ? 1.121 2.172 -18.972 1.00 53.03 85 LEU A N 1
ATOM 667 C CA . LEU A 1 85 ? 0.476 2.873 -17.852 1.00 53.03 85 LEU A CA 1
ATOM 668 C C . LEU A 1 85 ? 1.297 4.058 -17.316 1.00 53.03 85 LEU A C 1
ATOM 670 O O . LEU A 1 85 ? 0.808 4.801 -16.468 1.00 53.03 85 LEU A O 1
ATOM 674 N N . ARG A 1 86 ? 2.523 4.271 -17.824 1.00 53.31 86 ARG A N 1
ATOM 675 C CA . ARG A 1 86 ? 3.500 5.247 -17.294 1.00 53.31 86 ARG A CA 1
ATOM 676 C C . ARG A 1 86 ? 3.747 5.071 -15.792 1.00 53.31 86 ARG A C 1
ATOM 678 O O . ARG A 1 86 ? 4.066 6.034 -15.095 1.00 53.31 86 ARG A O 1
ATOM 685 N N . GLU A 1 87 ? 3.592 3.850 -15.294 1.00 57.00 87 GLU A N 1
ATOM 686 C CA . GLU A 1 87 ? 3.744 3.547 -13.880 1.00 57.00 87 GLU A CA 1
ATOM 687 C C . GLU A 1 87 ? 5.239 3.375 -13.583 1.00 57.00 87 GLU A C 1
ATOM 689 O O . GLU A 1 87 ? 5.826 2.317 -13.796 1.00 57.00 87 GLU A O 1
ATOM 694 N N . SER A 1 88 ? 5.890 4.477 -13.194 1.00 55.97 88 SER A N 1
ATOM 695 C CA . SER A 1 88 ? 7.341 4.537 -12.954 1.00 55.97 88 SER A CA 1
ATOM 696 C C . SER A 1 88 ? 7.761 4.048 -11.565 1.00 55.97 88 SER A C 1
ATOM 698 O O . SER A 1 88 ? 8.951 3.829 -11.328 1.00 55.97 88 SER A O 1
ATOM 700 N N . ALA A 1 89 ? 6.807 3.905 -10.642 1.00 59.75 89 ALA A N 1
ATOM 701 C CA . ALA A 1 89 ? 7.061 3.473 -9.274 1.00 59.75 89 ALA A CA 1
ATOM 702 C C . ALA A 1 89 ? 6.985 1.942 -9.178 1.00 59.75 89 ALA A C 1
ATOM 704 O O . ALA A 1 89 ? 5.999 1.340 -9.598 1.00 59.75 89 ALA A O 1
ATOM 705 N N . GLY A 1 90 ? 8.028 1.317 -8.631 1.00 78.31 90 GLY A N 1
ATOM 706 C CA . GLY A 1 90 ? 8.032 -0.116 -8.333 1.00 78.31 90 GLY A CA 1
ATOM 707 C C . GLY A 1 90 ? 7.356 -0.424 -6.992 1.00 78.31 90 GLY A C 1
ATOM 708 O O . GLY A 1 90 ? 6.932 0.478 -6.272 1.00 78.31 90 GLY A O 1
ATOM 709 N N . GLY A 1 91 ? 7.292 -1.704 -6.622 1.00 89.44 91 GLY A N 1
ATOM 710 C CA . GLY A 1 91 ? 6.691 -2.143 -5.358 1.00 89.44 91 GLY A CA 1
ATOM 711 C C . GLY A 1 91 ? 5.168 -2.245 -5.442 1.00 89.44 91 GLY A C 1
ATOM 712 O O . GLY A 1 91 ? 4.645 -2.714 -6.451 1.00 89.44 91 GLY A O 1
ATOM 713 N N . ILE A 1 92 ? 4.466 -1.823 -4.386 1.00 93.56 92 ILE A N 1
ATOM 714 C CA . ILE A 1 92 ? 2.995 -1.843 -4.335 1.00 93.56 92 ILE A CA 1
ATOM 715 C C . ILE A 1 92 ? 2.474 -0.593 -5.036 1.00 93.56 92 ILE A C 1
ATOM 717 O O . ILE A 1 92 ? 2.737 0.526 -4.602 1.00 93.56 92 ILE A O 1
ATOM 721 N N . THR A 1 93 ? 1.735 -0.759 -6.127 1.00 91.56 93 THR A N 1
ATOM 722 C CA . THR A 1 93 ? 1.240 0.370 -6.930 1.00 91.56 93 THR A CA 1
ATOM 723 C C . THR A 1 93 ? -0.206 0.745 -6.607 1.00 91.56 93 THR A C 1
ATOM 725 O O . THR A 1 93 ? -0.562 1.931 -6.631 1.00 91.56 93 THR A O 1
ATOM 728 N N . SER A 1 94 ? -1.006 -0.246 -6.220 1.00 94.81 94 SER A N 1
ATOM 729 C CA . SER A 1 94 ? -2.380 -0.137 -5.735 1.00 94.81 94 SER A CA 1
ATOM 730 C C . SER A 1 94 ? -2.663 -1.224 -4.702 1.00 94.81 94 SER A C 1
ATOM 732 O O . SER A 1 94 ? -1.990 -2.251 -4.669 1.00 94.81 94 SER A O 1
ATOM 734 N N . TYR A 1 95 ? -3.677 -1.003 -3.873 1.0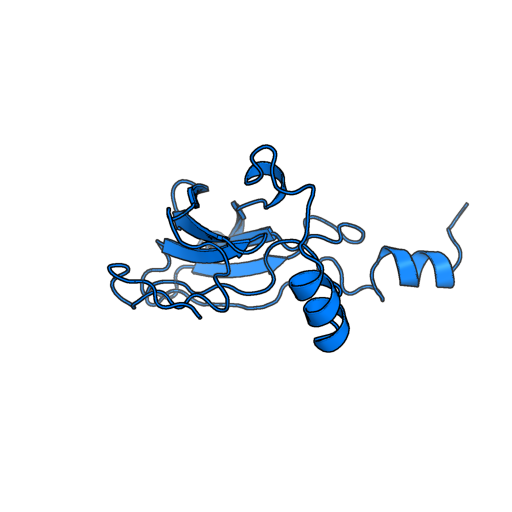0 97.81 95 TYR A N 1
ATOM 735 C CA . TYR A 1 95 ? -4.170 -1.987 -2.919 1.00 97.81 95 TYR A CA 1
ATOM 736 C C . TYR A 1 95 ? -5.660 -1.747 -2.656 1.00 97.81 95 TYR A C 1
ATOM 738 O O . TYR A 1 95 ? -6.189 -0.668 -2.946 1.00 97.81 95 TYR A O 1
ATOM 746 N N . SER A 1 96 ? -6.327 -2.746 -2.094 1.00 98.12 96 SER A N 1
ATOM 747 C CA . SER A 1 96 ? -7.647 -2.627 -1.484 1.00 98.12 96 SER A CA 1
ATOM 748 C C . SER A 1 96 ? -7.587 -3.094 -0.035 1.00 98.12 96 SER A C 1
ATOM 750 O O . SER A 1 96 ? -6.677 -3.823 0.354 1.00 98.12 96 SER A O 1
ATOM 752 N N . VAL A 1 97 ? -8.529 -2.637 0.780 1.00 97.81 97 VAL A N 1
ATOM 753 C CA . VAL A 1 97 ? -8.576 -2.934 2.211 1.00 97.81 97 VAL A CA 1
ATOM 754 C C . VAL A 1 97 ? -10.011 -3.247 2.616 1.00 97.81 97 VAL A C 1
ATOM 756 O O . VAL A 1 97 ? -10.950 -2.699 2.029 1.00 97.81 97 VAL A O 1
ATOM 759 N N . ASN A 1 98 ? -10.180 -4.154 3.574 1.00 97.00 98 ASN A N 1
ATOM 760 C CA . ASN A 1 98 ? -11.479 -4.425 4.183 1.00 97.00 98 ASN A CA 1
ATOM 761 C C . ASN A 1 98 ? -11.935 -3.242 5.065 1.00 97.00 98 ASN A C 1
ATOM 763 O O . ASN A 1 98 ? -11.199 -2.277 5.273 1.00 97.00 98 ASN A O 1
ATOM 767 N N . ALA A 1 99 ? -13.178 -3.278 5.552 1.00 93.06 99 ALA A N 1
ATOM 768 C CA . ALA A 1 99 ? -13.803 -2.115 6.185 1.00 93.06 99 ALA A CA 1
ATOM 769 C C . ALA A 1 99 ? -13.055 -1.623 7.439 1.00 93.06 99 ALA A C 1
ATOM 771 O O . ALA A 1 99 ? -12.849 -0.419 7.602 1.00 93.06 99 ALA A O 1
ATOM 772 N N . ASP A 1 100 ? -12.615 -2.548 8.293 1.00 92.25 100 ASP A N 1
ATOM 773 C CA . ASP A 1 10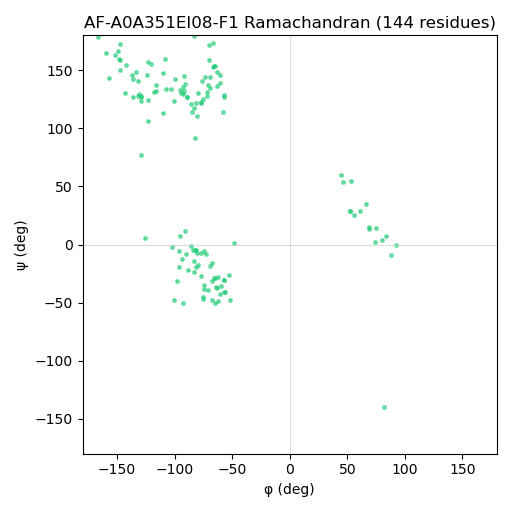0 ? -11.926 -2.246 9.554 1.00 92.25 100 ASP A CA 1
ATOM 774 C C . ASP A 1 100 ? -10.426 -1.950 9.383 1.00 92.25 100 ASP A C 1
ATOM 776 O O . ASP A 1 100 ? -9.743 -1.579 10.338 1.00 92.25 100 ASP A O 1
ATOM 780 N N . GLY A 1 101 ? -9.896 -2.086 8.167 1.00 95.19 101 GLY A N 1
ATOM 781 C CA . GLY A 1 101 ? -8.490 -1.846 7.900 1.00 95.19 101 GLY A CA 1
ATOM 782 C C . GLY A 1 101 ? -7.555 -2.984 8.282 1.00 95.19 101 GLY A C 1
ATOM 783 O O . GLY A 1 101 ? -6.347 -2.775 8.199 1.00 95.19 101 GLY A O 1
ATOM 784 N N . SER A 1 102 ? -8.047 -4.134 8.748 1.00 95.31 102 SER A N 1
ATOM 785 C CA . SER A 1 102 ? -7.218 -5.231 9.270 1.00 95.31 102 SER A CA 1
ATOM 786 C C . SER A 1 102 ? -6.538 -6.061 8.183 1.00 95.31 102 SER A C 1
ATOM 788 O O . SER A 1 102 ? -5.458 -6.597 8.426 1.00 95.31 102 SER A O 1
ATOM 790 N N . LEU A 1 103 ? -7.114 -6.125 6.980 1.00 97.38 103 LEU A N 1
ATOM 791 C CA . LEU A 1 103 ? -6.628 -6.959 5.886 1.00 97.38 103 LEU A CA 1
ATOM 792 C C . LEU A 1 103 ? -6.543 -6.168 4.580 1.00 97.38 103 LEU A C 1
ATOM 794 O O . LEU A 1 103 ? -7.507 -5.546 4.131 1.00 97.38 103 LEU A O 1
ATOM 798 N N . VAL A 1 104 ? -5.371 -6.221 3.955 1.00 98.06 104 VAL A N 1
ATOM 799 C CA . VAL A 1 104 ? -5.061 -5.532 2.702 1.00 98.06 104 VAL A CA 1
ATOM 800 C C . VAL A 1 104 ? -4.755 -6.546 1.607 1.00 98.06 104 VAL A C 1
ATOM 802 O O . VAL A 1 104 ? -4.010 -7.493 1.836 1.00 98.06 104 VAL A O 1
ATOM 805 N N . ALA A 1 105 ? -5.281 -6.311 0.406 1.00 97.94 105 ALA A N 1
ATOM 806 C CA . ALA A 1 105 ? -4.987 -7.087 -0.792 1.00 97.94 105 ALA A CA 1
ATOM 807 C C . ALA A 1 105 ? -4.283 -6.219 -1.845 1.00 97.94 105 ALA A C 1
ATOM 809 O O . ALA A 1 105 ? -4.731 -5.112 -2.153 1.00 97.94 105 ALA A O 1
ATOM 810 N N . PHE A 1 106 ? -3.193 -6.715 -2.426 1.00 96.81 106 PHE A N 1
ATOM 811 C CA . PHE A 1 106 ? -2.494 -6.076 -3.545 1.00 96.81 106 PHE A CA 1
ATOM 812 C C . PHE A 1 106 ? -1.858 -7.115 -4.465 1.00 96.81 106 PHE A C 1
ATOM 814 O O . PHE A 1 106 ? -1.640 -8.257 -4.075 1.00 96.81 106 PHE A O 1
ATOM 821 N N . SER A 1 107 ? -1.566 -6.715 -5.700 1.00 93.94 107 SER A N 1
ATOM 822 C CA . SER A 1 107 ? -0.808 -7.537 -6.640 1.00 93.94 107 SER A CA 1
ATOM 823 C C . SER A 1 107 ? 0.680 -7.213 -6.532 1.00 93.94 107 SER A C 1
ATOM 825 O O . SER A 1 107 ? 1.056 -6.038 -6.592 1.00 93.94 107 SER A O 1
ATOM 827 N N . LEU A 1 108 ? 1.537 -8.226 -6.437 1.00 90.12 108 LEU A N 1
ATOM 828 C CA . LEU A 1 108 ? 2.989 -8.067 -6.499 1.00 90.12 108 LEU A CA 1
ATOM 829 C C . LEU A 1 108 ? 3.585 -9.154 -7.390 1.00 90.12 108 LEU A C 1
ATOM 831 O O . LEU A 1 108 ? 3.318 -10.331 -7.198 1.00 90.12 108 LEU A O 1
ATOM 835 N N . ALA A 1 109 ? 4.379 -8.747 -8.384 1.00 84.75 109 ALA A N 1
ATOM 836 C CA . ALA A 1 109 ? 4.987 -9.653 -9.366 1.00 84.75 109 ALA A CA 1
ATOM 837 C C . ALA A 1 109 ? 3.986 -10.597 -10.077 1.00 84.75 109 ALA A C 1
ATOM 839 O O . ALA A 1 109 ? 4.360 -11.676 -10.519 1.00 84.75 109 ALA A O 1
ATOM 840 N N . GLY A 1 110 ? 2.728 -10.166 -10.231 1.00 86.56 110 GLY A N 1
ATOM 841 C CA . GLY A 1 110 ? 1.671 -10.959 -10.862 1.00 86.56 110 GLY A CA 1
ATOM 842 C C . GLY A 1 110 ? 0.978 -11.951 -9.928 1.00 86.56 110 GLY A C 1
ATOM 843 O O . GLY A 1 110 ? 0.170 -1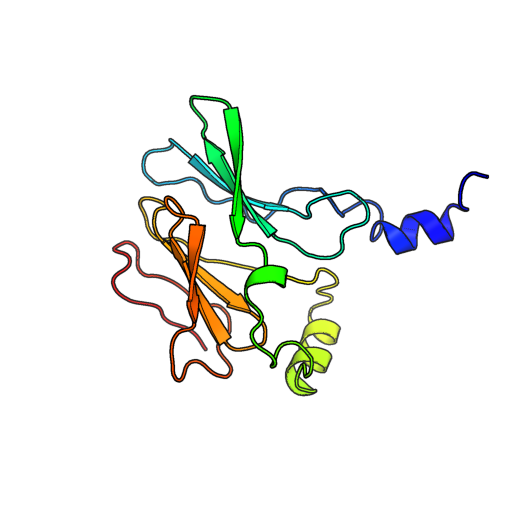2.729 -10.409 1.00 86.56 110 GLY A O 1
ATOM 844 N N . GLU A 1 111 ? 1.257 -11.928 -8.627 1.00 91.38 111 GLU A N 1
ATOM 845 C CA . GLU A 1 111 ? 0.557 -12.741 -7.631 1.00 91.38 111 GLU A CA 1
ATOM 846 C C . GLU A 1 111 ? -0.316 -11.865 -6.724 1.00 91.38 111 GLU A C 1
ATOM 848 O O . GLU A 1 111 ? 0.026 -10.713 -6.428 1.00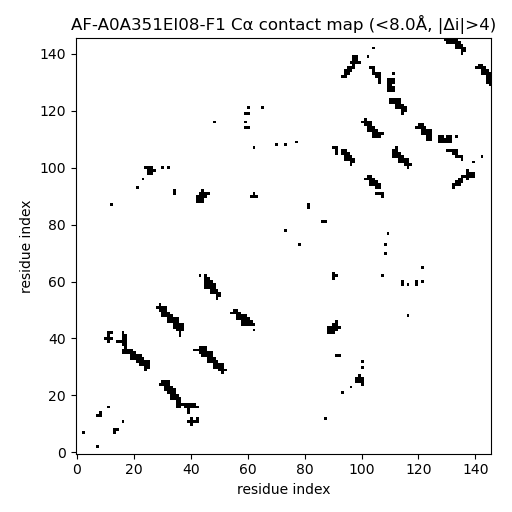 91.38 111 GLU A O 1
ATOM 853 N N . LEU A 1 112 ? -1.438 -12.418 -6.263 1.00 94.75 112 LEU A N 1
ATOM 854 C CA . LEU A 1 112 ? -2.273 -11.844 -5.217 1.00 94.75 112 LEU A CA 1
ATOM 855 C C . LEU A 1 112 ? -1.604 -12.047 -3.861 1.00 94.75 112 LEU A C 1
ATOM 857 O O . LEU A 1 112 ? -1.324 -13.165 -3.428 1.00 94.75 112 LEU A O 1
ATOM 861 N N . VAL A 1 113 ? -1.426 -10.938 -3.160 1.00 95.62 113 VAL A N 1
ATOM 862 C CA . VAL A 1 113 ? -0.840 -10.883 -1.832 1.00 95.62 113 VAL A CA 1
ATOM 863 C C . VAL A 1 113 ? -1.862 -10.344 -0.837 1.00 95.62 113 VAL A C 1
ATOM 865 O O . VAL A 1 113 ? -2.473 -9.300 -1.072 1.00 95.62 113 VAL A O 1
ATOM 868 N N . LEU A 1 114 ? -2.016 -11.043 0.288 1.00 96.56 114 LEU A N 1
ATOM 869 C CA . LEU A 1 114 ? -2.800 -10.616 1.446 1.00 96.56 114 LEU A CA 1
ATOM 870 C C . LEU A 1 114 ? -1.876 -10.227 2.595 1.00 96.56 114 LEU A C 1
ATOM 872 O O . LEU A 1 114 ? -0.946 -10.967 2.920 1.00 96.56 114 LEU A O 1
ATOM 876 N N . CYS A 1 115 ? -2.152 -9.089 3.226 1.00 95.88 115 CYS A N 1
ATOM 877 C CA . CYS A 1 115 ? -1.365 -8.546 4.323 1.00 95.88 115 CYS A CA 1
ATOM 878 C C . CYS A 1 115 ? -2.241 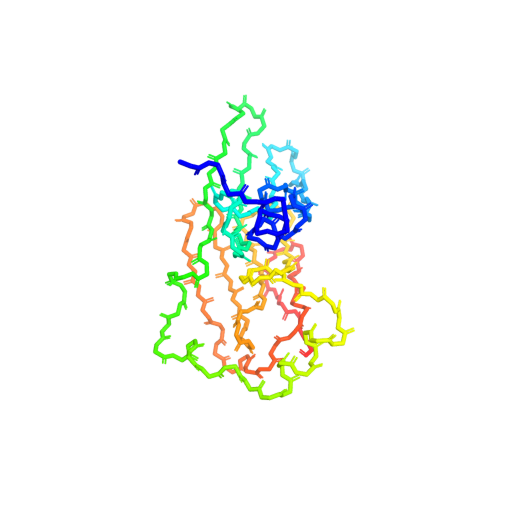-8.173 5.523 1.00 95.88 115 CYS A C 1
ATOM 880 O O . CYS A 1 115 ? -3.145 -7.344 5.400 1.00 95.88 115 CYS A O 1
ATOM 882 N N . ASP A 1 116 ? -1.933 -8.749 6.685 1.00 94.12 116 ASP A N 1
ATOM 883 C CA . ASP A 1 116 ? -2.525 -8.366 7.967 1.00 94.12 116 ASP A CA 1
ATOM 884 C C . ASP A 1 116 ? -1.878 -7.067 8.472 1.00 94.12 116 ASP A C 1
ATOM 886 O O . ASP A 1 116 ? -0.663 -6.984 8.682 1.00 94.12 116 ASP A O 1
ATOM 890 N N . THR A 1 117 ? -2.681 -6.030 8.701 1.00 93.69 117 THR A N 1
ATOM 891 C CA . THR A 1 117 ? -2.191 -4.692 9.068 1.00 93.69 117 THR A CA 1
ATOM 892 C C . THR A 1 117 ? -1.953 -4.509 10.563 1.00 93.69 117 THR A C 1
ATOM 894 O O . THR A 1 117 ? -1.495 -3.441 10.986 1.00 93.69 117 THR A O 1
ATOM 897 N N . SER A 1 118 ? -2.223 -5.520 11.382 1.00 87.38 118 SER A N 1
ATOM 898 C CA . SER A 1 118 ? -1.867 -5.565 12.801 1.00 87.38 118 SER A CA 1
ATOM 899 C C . SER A 1 118 ? -0.514 -6.252 12.987 1.00 87.38 118 SER A C 1
ATOM 901 O O . SER A 1 118 ? 0.401 -5.659 13.557 1.00 87.38 118 SER A O 1
ATOM 903 N N . ALA A 1 119 ? -0.339 -7.433 12.392 1.00 82.38 119 ALA A N 1
ATOM 904 C CA . ALA A 1 119 ? 0.859 -8.249 12.533 1.00 82.38 119 ALA A CA 1
ATOM 905 C C . ALA A 1 119 ? 1.943 -7.913 11.497 1.00 82.38 119 ALA A C 1
ATOM 907 O O . ALA A 1 119 ? 3.116 -8.201 11.720 1.00 82.38 119 ALA A O 1
ATOM 908 N N . GLY A 1 120 ? 1.573 -7.303 10.363 1.00 78.62 120 GLY A N 1
ATOM 909 C CA . GLY A 1 120 ? 2.473 -7.143 9.214 1.00 78.62 120 GLY A CA 1
ATOM 910 C C . GLY A 1 120 ? 2.801 -8.471 8.526 1.00 78.62 120 GLY A C 1
ATOM 911 O O . GLY A 1 120 ? 3.765 -8.549 7.768 1.00 78.62 120 GLY A O 1
ATOM 912 N N . THR A 1 121 ? 2.042 -9.532 8.813 1.00 86.31 121 THR A N 1
ATOM 913 C CA . THR A 1 121 ? 2.204 -10.826 8.153 1.00 86.31 121 THR A CA 1
ATOM 914 C C . THR A 1 121 ? 1.656 -10.746 6.743 1.00 86.31 121 THR A C 1
ATOM 916 O O . THR A 1 121 ? 0.673 -10.055 6.469 1.00 86.31 121 THR A O 1
ATOM 919 N N . VAL A 1 122 ? 2.318 -11.451 5.833 1.00 89.19 122 VAL A N 1
ATOM 920 C CA . VAL A 1 122 ? 1.975 -11.443 4.419 1.00 89.19 122 VAL A CA 1
ATOM 921 C C . VAL A 1 122 ? 1.914 -12.870 3.904 1.00 89.19 122 VAL A C 1
ATOM 923 O O . VAL A 1 122 ? 2.729 -13.708 4.284 1.00 89.19 122 VAL A O 1
ATOM 926 N N . SER A 1 123 ? 0.937 -13.138 3.045 1.00 90.50 123 SER A N 1
ATOM 927 C CA . SER A 1 123 ? 0.747 -14.428 2.388 1.00 90.50 123 SER A CA 1
ATOM 928 C C . SER A 1 123 ? 0.434 -14.226 0.912 1.00 90.50 123 SER A C 1
ATOM 930 O O . SER A 1 123 ? -0.257 -13.277 0.540 1.00 90.50 123 SER A O 1
ATOM 932 N N . VAL A 1 124 ? 0.967 -15.113 0.079 1.00 91.62 124 VAL A N 1
ATOM 933 C CA . VAL A 1 124 ? 0.616 -15.205 -1.340 1.00 91.62 124 VAL A CA 1
ATOM 934 C C . VAL A 1 124 ? -0.536 -16.193 -1.472 1.00 91.62 124 VAL A C 1
ATOM 936 O O . VAL A 1 124 ? -0.545 -17.218 -0.790 1.00 91.62 124 VAL A O 1
ATOM 939 N N . VAL A 1 125 ? -1.518 -15.878 -2.312 1.00 91.69 125 VAL A N 1
ATOM 940 C CA . VAL A 1 125 ? -2.655 -16.766 -2.567 1.00 91.69 125 VAL A CA 1
ATOM 941 C C . VAL A 1 125 ? -2.288 -17.755 -3.670 1.00 91.69 125 VAL A C 1
ATOM 943 O O . VAL A 1 125 ? -1.976 -17.366 -4.791 1.00 91.69 125 VAL A O 1
ATOM 946 N N . ASP A 1 126 ? -2.344 -19.051 -3.373 1.00 89.25 126 ASP A N 1
ATOM 947 C CA . ASP A 1 126 ? -2.037 -20.086 -4.362 1.00 89.25 126 ASP A CA 1
ATOM 948 C C . ASP A 1 126 ? -2.984 -20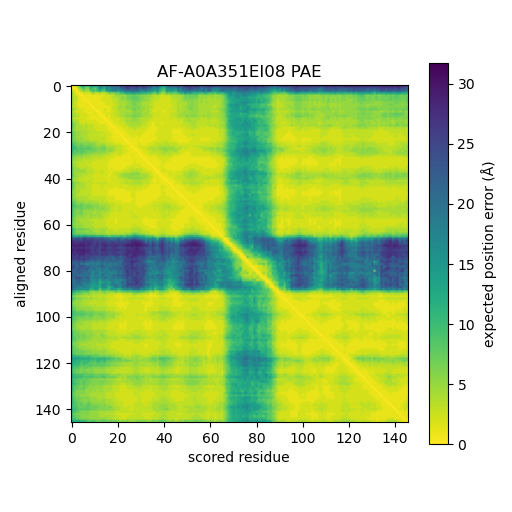.021 -5.572 1.00 89.25 126 ASP A C 1
ATOM 950 O O . ASP A 1 126 ? -4.197 -19.840 -5.438 1.00 89.25 126 ASP A O 1
ATOM 954 N N . GLY A 1 127 ? -2.432 -20.203 -6.775 1.00 89.94 127 GLY A N 1
ATOM 955 C CA . GLY A 1 127 ? -3.203 -20.175 -8.022 1.00 89.94 127 GLY A CA 1
ATOM 956 C C . GLY A 1 127 ? -3.630 -18.775 -8.473 1.00 89.94 127 GLY A C 1
ATOM 957 O O . GLY A 1 127 ? -4.480 -18.659 -9.353 1.00 89.94 127 GLY A O 1
ATOM 958 N N . SER A 1 128 ? -3.045 -17.722 -7.897 1.00 92.75 128 SER A N 1
ATOM 959 C CA . SER A 1 128 ? -3.340 -16.330 -8.246 1.00 92.75 128 SER A CA 1
ATOM 960 C C . SER A 1 128 ? -2.456 -15.742 -9.348 1.00 92.75 128 SER A C 1
ATOM 962 O O . SER A 1 128 ? -2.473 -14.533 -9.572 1.00 92.75 128 SER A O 1
ATOM 964 N N . THR A 1 129 ? -1.684 -16.573 -10.048 1.00 91.31 129 THR A N 1
ATOM 965 C CA . THR A 1 129 ? -0.764 -16.116 -11.088 1.00 91.31 129 THR A CA 1
ATOM 966 C C . THR A 1 129 ? -1.498 -15.324 -12.170 1.00 91.31 129 THR A C 1
ATOM 968 O O . THR A 1 129 ? -2.464 -15.791 -12.772 1.00 91.31 129 THR A O 1
ATOM 971 N N . GLY A 1 130 ? -0.997 -14.124 -12.444 1.00 86.50 130 GLY A N 1
ATOM 972 C CA . GLY A 1 130 ? -1.614 -13.146 -13.333 1.00 86.50 130 GLY A CA 1
ATOM 973 C C . GLY A 1 130 ? -2.539 -12.147 -12.634 1.00 86.50 130 GLY A C 1
ATOM 974 O O . GLY A 1 130 ? -3.045 -11.268 -13.326 1.00 86.50 130 GLY A O 1
ATOM 975 N N . ALA A 1 131 ? -2.730 -12.235 -11.311 1.00 91.44 131 ALA A N 1
ATOM 976 C CA . ALA A 1 131 ? -3.651 -11.375 -10.578 1.00 91.44 131 ALA A CA 1
ATOM 977 C C . ALA A 1 131 ? -3.345 -9.885 -10.758 1.00 91.44 131 ALA A C 1
ATOM 979 O O . ALA A 1 131 ? -2.237 -9.397 -10.509 1.00 91.44 131 ALA A O 1
ATOM 980 N N . PHE A 1 132 ? -4.390 -9.150 -11.116 1.00 90.69 132 PHE A N 1
ATOM 981 C CA . PHE A 1 132 ? -4.390 -7.711 -11.262 1.00 90.69 132 PHE A CA 1
ATOM 982 C C . PHE A 1 132 ? -5.611 -7.088 -10.573 1.00 90.69 132 PHE A C 1
ATOM 984 O O . PHE A 1 132 ? -6.684 -7.683 -10.508 1.00 90.69 132 PHE A O 1
ATOM 991 N N . ASP A 1 133 ? -5.428 -5.863 -10.068 1.00 94.19 133 ASP A N 1
ATOM 992 C CA . ASP A 1 133 ? -6.451 -5.060 -9.377 1.00 94.19 133 ASP A CA 1
ATOM 993 C C . ASP A 1 133 ? -7.281 -5.847 -8.344 1.00 94.19 133 ASP A C 1
ATOM 995 O O . ASP A 1 133 ? -8.503 -5.955 -8.467 1.00 94.19 133 ASP A O 1
ATOM 999 N N . PRO A 1 134 ? -6.645 -6.435 -7.317 1.00 96.94 134 PRO A N 1
ATOM 1000 C CA . PRO A 1 134 ? -7.388 -7.197 -6.333 1.00 96.94 134 PRO A CA 1
ATOM 1001 C C . PRO A 1 134 ? -8.264 -6.298 -5.459 1.00 96.94 134 PRO A C 1
ATOM 1003 O O . PRO A 1 134 ? -7.828 -5.269 -4.930 1.00 96.94 134 PRO A O 1
ATOM 1006 N N . ARG A 1 135 ? -9.511 -6.727 -5.268 1.00 97.81 135 ARG A N 1
ATOM 1007 C CA . ARG A 1 135 ? -10.567 -6.051 -4.514 1.00 97.81 135 ARG A CA 1
ATOM 1008 C C . ARG A 1 135 ? -11.071 -6.977 -3.415 1.00 97.81 135 ARG A C 1
ATOM 1010 O O . ARG A 1 135 ? -11.781 -7.943 -3.689 1.00 97.81 135 ARG A O 1
ATOM 1017 N N . ILE A 1 136 ? -10.693 -6.677 -2.180 1.00 97.94 136 ILE A N 1
ATOM 1018 C CA . ILE A 1 136 ? -11.181 -7.376 -0.992 1.00 97.94 136 ILE A CA 1
ATOM 1019 C C . ILE A 1 136 ? -12.607 -6.934 -0.634 1.00 97.94 136 ILE A C 1
ATOM 1021 O O . ILE A 1 136 ? -12.959 -5.758 -0.767 1.00 97.94 136 ILE A O 1
ATOM 1025 N N . SER A 1 137 ? -13.441 -7.882 -0.207 1.00 97.50 137 SER A N 1
ATOM 1026 C CA . SER A 1 137 ? -14.782 -7.609 0.305 1.00 97.50 137 SER A CA 1
ATOM 1027 C C . SER A 1 137 ? -14.718 -6.835 1.631 1.00 97.50 137 SER A C 1
ATOM 1029 O O . SER A 1 137 ? -13.745 -6.965 2.377 1.00 97.50 137 SER A O 1
ATOM 1031 N N . PRO A 1 138 ? -15.746 -6.035 1.979 1.00 95.31 138 PRO A N 1
ATOM 1032 C CA . PRO A 1 138 ? -15.738 -5.256 3.220 1.00 95.31 138 PRO A CA 1
ATOM 1033 C C . PRO A 1 138 ? -15.561 -6.095 4.494 1.00 95.31 138 PRO A C 1
ATOM 1035 O O . PRO A 1 138 ? -14.968 -5.611 5.452 1.00 95.31 138 PRO A O 1
ATOM 1038 N N . ASP A 1 139 ? -16.044 -7.339 4.494 1.00 95.50 139 ASP A N 1
ATOM 1039 C CA . ASP A 1 139 ? -15.904 -8.309 5.589 1.00 95.50 139 ASP A CA 1
ATOM 1040 C C . ASP A 1 139 ? -14.574 -9.088 5.565 1.00 95.50 139 ASP A C 1
ATOM 1042 O O . ASP A 1 139 ? -14.304 -9.871 6.470 1.00 95.50 139 ASP A O 1
ATOM 1046 N N . GLY A 1 140 ? -13.742 -8.893 4.537 1.00 95.56 140 GLY A N 1
ATOM 1047 C CA . GLY A 1 1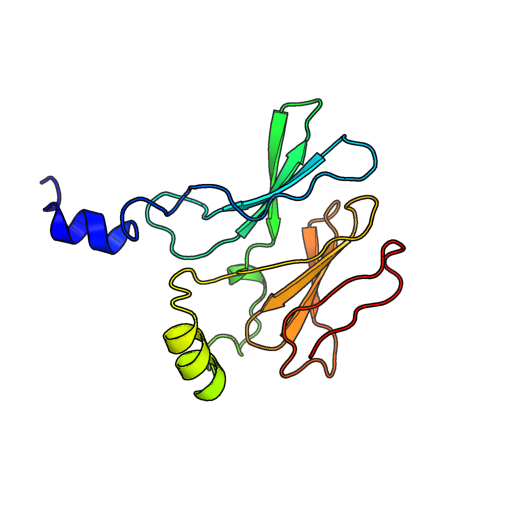40 ? -12.468 -9.587 4.357 1.00 95.56 140 GLY A CA 1
ATOM 1048 C C . GLY A 1 140 ? -12.571 -11.053 3.921 1.00 95.56 140 GLY A C 1
ATOM 1049 O O . GLY A 1 140 ? -11.542 -11.708 3.782 1.00 95.56 140 GLY A O 1
ATOM 1050 N N . ALA A 1 141 ? -13.776 -11.582 3.688 1.00 96.25 141 ALA A N 1
ATOM 1051 C CA . ALA A 1 141 ? -13.993 -13.003 3.417 1.00 96.25 141 ALA A CA 1
ATOM 1052 C C . ALA A 1 141 ? -13.675 -13.428 1.974 1.00 96.25 141 ALA A C 1
ATOM 1054 O O . ALA A 1 141 ? -13.575 -14.621 1.682 1.00 96.25 141 ALA A O 1
ATOM 1055 N N . SER A 1 142 ? -13.582 -12.491 1.032 1.00 97.06 142 SER A N 1
ATOM 1056 C CA . SER A 1 142 ? -13.368 -12.797 -0.383 1.00 97.06 142 SER A CA 1
ATOM 1057 C C . SER A 1 142 ? -12.547 -11.719 -1.074 1.00 97.06 142 SER A C 1
ATOM 1059 O O . SER A 1 142 ? -12.626 -10.541 -0.733 1.00 97.06 142 SER A O 1
ATOM 1061 N N . VAL A 1 143 ? -11.785 -12.121 -2.090 1.00 97.75 143 VAL A N 1
ATOM 1062 C CA . VAL A 1 143 ? -11.037 -11.203 -2.954 1.00 97.75 143 VAL A CA 1
ATOM 1063 C C . VAL A 1 143 ? -11.350 -11.521 -4.406 1.00 97.75 143 VAL A C 1
ATOM 1065 O O . VAL A 1 143 ? -11.225 -12.666 -4.834 1.00 97.75 143 VAL A O 1
ATOM 1068 N N . ALA A 1 144 ? -11.754 -10.503 -5.159 1.00 97.50 144 ALA A N 1
ATOM 1069 C CA . ALA A 1 144 ? -11.893 -10.576 -6.608 1.00 97.50 144 ALA A CA 1
ATOM 1070 C C . ALA A 1 144 ? -10.665 -9.950 -7.277 1.00 97.50 144 ALA A C 1
ATOM 1072 O O . ALA A 1 144 ? -10.151 -8.950 -6.787 1.00 97.50 144 ALA A O 1
ATOM 1073 N N . PHE A 1 145 ? -10.207 -10.516 -8.389 1.00 96.31 145 PHE A N 1
ATOM 1074 C CA . PHE A 1 145 ? -9.102 -10.003 -9.203 1.00 96.31 145 PHE A CA 1
ATOM 1075 C C . PHE A 1 145 ? -9.336 -10.383 -10.673 1.00 96.31 145 PHE A C 1
ATOM 1077 O O . PHE A 1 145 ? -10.210 -11.207 -10.962 1.00 96.31 145 PHE A O 1
ATOM 1084 N N . VAL A 1 146 ? -8.587 -9.767 -11.590 1.00 91.69 146 VAL A N 1
ATOM 1085 C CA . VAL A 1 146 ? -8.621 -10.055 -13.039 1.00 91.69 146 VAL A CA 1
ATOM 1086 C C . VAL A 1 146 ? -7.265 -10.462 -13.581 1.00 91.69 146 VAL A C 1
ATOM 1088 O O . VAL A 1 146 ? -6.257 -10.132 -12.920 1.00 91.69 146 VAL A O 1
#

Sequence (146 aa):
MVSSFPRQNARTQRFTLGAPRNFVITSDGSSVLFLRSAGPEDPLNLLWKLDLETSQERLVADPRLLGGDGIEQLPEAERARRERLRESAGGITSYSVNADGSLVAFSLAGELVLCDTSAGTVSVVDGSTGAFDPRISPDGASVAFV

Secondary structure (DSSP, 8-state):
-PPPHHHHHHHTTTTTTT--EEEEE-TTSSEEEEEE-SSTT--EEEEEEEETTTTEEEEEE-GGGS--TTTT---HHHHHHHHHHT---EE----EE-TTSSEEEEEETTEEEEEETTT--EEEPTT-TT--S-EE-TTSS-EE--

Mean predicted aligned error: 6.98 Å

pLDDT: mean 85.89, std 16.42, range [38.41, 98.31]

Solvent-accessible surface area (backbone atoms only — not comparable to full-atom values): 8133 Å² total; per-residue (Å²): 133,86,77,53,68,72,59,48,37,60,54,13,62,69,70,50,36,47,55,74,41,79,74,44,70,24,74,83,64,52,36,36,36,31,31,29,24,92,33,53,64,37,60,39,22,24,40,32,37,33,36,63,87,77,70,47,75,43,84,36,46,57,58,83,78,68,54,60,99,64,69,85,64,78,52,67,71,57,55,57,44,36,66,71,68,68,56,80,60,40,55,50,80,61,71,27,52,17,41,78,47,51,42,35,25,26,38,52,98,35,29,33,33,42,33,35,60,83,81,42,48,72,46,74,49,86,92,28,77,64,27,35,81,32,42,39,34,61,85,60,85,47,71,49,62,84

Foldseek 3Di:
DDDDPVVLCVQQVNQCAQPWDDWDAALVRQKIWTWHAPDSRGLATFIWMAGPVVRDIDTLGDLVVVDDPPLPDLDPVNVVVCVVVVVRGHHFPHWEAARRRQWIWTDHSQWIKITGRVVSDIDTDPPRHNWDDWYAYNVRPDIDTD

Radius of gyration: 16.05 Å; Cα contacts (8 Å, |Δi|>4): 289; chains: 1; bounding box: 46×39×40 Å